Protein AF-A0A392VTP9-F1 (afdb_monomer_lite)

Organism: NCBI:txid97028

Foldseek 3Di:
DDPDDPVRVVVVVVVLVVVLVVLVVCQVVDDPVSVVVNVVSVVVVCVVVVVDPPVVDD

Secondary structure (DSSP, 8-state):
--SS-HHHHHHHHHHHHHHHHHHHHTGGG--HHHHHHHHHHHHHHHHHHHS-GGGS--

pLDDT: mean 84.99, std 15.67, range [41.03, 97.38]

Structure (mmCIF, N/CA/C/O backbone):
data_AF-A0A392VTP9-F1
#
_entry.id   AF-A0A392VTP9-F1
#
loop_
_atom_site.group_PDB
_atom_site.id
_atom_site.type_symbol
_atom_site.label_atom_id
_atom_site.label_alt_id
_atom_site.label_comp_id
_atom_site.label_asym_id
_atom_site.label_entity_id
_atom_site.label_seq_id
_atom_site.pdbx_PDB_ins_code
_atom_site.Cartn_x
_atom_site.Cartn_y
_atom_site.Cartn_z
_atom_site.occupancy
_atom_site.B_iso_or_equiv
_atom_site.auth_seq_id
_atom_site.auth_comp_id
_atom_site.auth_asym_id
_atom_site.auth_atom_id
_atom_site.pdbx_PDB_model_num
ATOM 1 N N . MET A 1 1 ? 24.608 -6.120 -10.655 1.00 57.41 1 MET A N 1
ATOM 2 C CA . MET A 1 1 ? 23.319 -6.651 -11.135 1.00 57.41 1 MET A 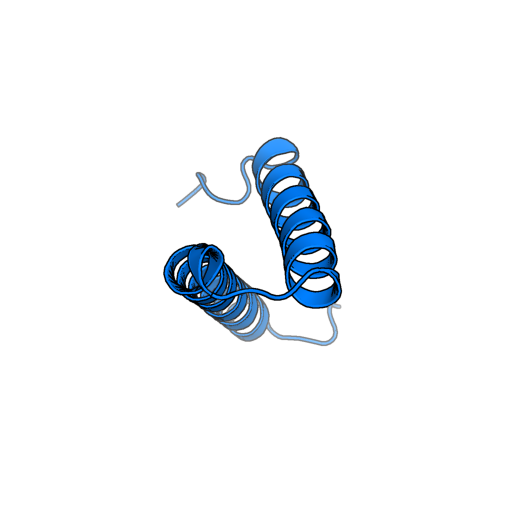CA 1
ATOM 3 C C . MET A 1 1 ? 22.393 -6.702 -9.936 1.00 57.41 1 MET A C 1
ATOM 5 O O . MET A 1 1 ? 22.872 -7.054 -8.859 1.00 57.41 1 MET A O 1
ATOM 9 N N . LEU A 1 2 ? 21.146 -6.255 -10.074 1.00 68.31 2 LEU A N 1
ATOM 10 C CA . LEU A 1 2 ? 20.154 -6.420 -9.009 1.00 68.31 2 LEU A CA 1
ATOM 11 C C . LEU A 1 2 ? 19.965 -7.919 -8.743 1.00 68.31 2 LEU A C 1
ATOM 13 O O . LEU A 1 2 ? 20.191 -8.736 -9.631 1.00 68.31 2 LEU A O 1
ATOM 17 N N . ARG A 1 3 ? 19.624 -8.280 -7.502 1.00 82.44 3 ARG A N 1
ATOM 18 C CA . ARG A 1 3 ? 19.361 -9.684 -7.136 1.00 82.44 3 ARG A CA 1
ATOM 19 C C . ARG A 1 3 ? 18.048 -10.220 -7.713 1.00 82.44 3 ARG A C 1
ATOM 21 O O . ARG A 1 3 ? 17.839 -11.420 -7.641 1.00 82.44 3 ARG A O 1
ATOM 28 N N . PHE A 1 4 ? 17.219 -9.327 -8.238 1.00 80.56 4 PHE A N 1
ATOM 29 C CA . PHE A 1 4 ? 15.876 -9.583 -8.730 1.00 80.56 4 PHE A CA 1
ATOM 30 C C . PHE A 1 4 ? 15.783 -9.131 -10.179 1.00 80.56 4 PHE A C 1
ATOM 32 O O . PHE A 1 4 ? 16.467 -8.173 -10.578 1.00 80.56 4 PHE A O 1
ATOM 39 N N . GLU A 1 5 ? 14.947 -9.820 -10.943 1.00 89.56 5 GLU A N 1
ATOM 40 C CA . GLU A 1 5 ? 14.592 -9.392 -12.290 1.00 89.56 5 GLU A CA 1
ATOM 41 C C . GLU A 1 5 ? 13.735 -8.121 -12.225 1.00 89.56 5 GLU A C 1
ATOM 43 O O . GLU A 1 5 ? 13.106 -7.819 -11.211 1.00 89.56 5 GLU A O 1
ATOM 48 N N . THR A 1 6 ? 13.745 -7.321 -13.293 1.00 87.44 6 THR A N 1
ATOM 49 C CA . THR A 1 6 ? 12.960 -6.079 -13.323 1.00 87.44 6 THR A CA 1
ATOM 50 C C . THR A 1 6 ? 11.469 -6.361 -13.164 1.00 87.44 6 THR A C 1
ATOM 52 O O . THR A 1 6 ? 10.810 -5.628 -12.434 1.00 87.44 6 THR A O 1
ATOM 55 N N . ASP A 1 7 ? 10.970 -7.440 -13.764 1.00 88.06 7 ASP A N 1
ATOM 56 C CA . ASP A 1 7 ? 9.562 -7.833 -13.673 1.00 88.06 7 ASP A CA 1
ATOM 57 C C . ASP A 1 7 ? 9.183 -8.204 -12.230 1.00 88.06 7 ASP A C 1
ATOM 59 O O . ASP A 1 7 ? 8.206 -7.686 -11.701 1.00 88.06 7 ASP A O 1
ATOM 63 N N . GLU A 1 8 ? 10.034 -8.959 -11.524 1.00 89.81 8 GLU A N 1
ATOM 64 C CA . GLU A 1 8 ? 9.826 -9.277 -10.101 1.00 89.81 8 GLU A CA 1
ATOM 65 C C . GLU A 1 8 ? 9.774 -8.022 -9.214 1.00 89.81 8 GLU A C 1
ATOM 67 O O . GLU A 1 8 ? 9.104 -8.006 -8.181 1.00 89.81 8 GLU A O 1
ATOM 72 N N . LEU A 1 9 ? 10.513 -6.970 -9.578 1.00 87.69 9 LEU A N 1
ATOM 73 C CA . LEU A 1 9 ? 10.501 -5.699 -8.853 1.00 87.69 9 LEU A CA 1
ATOM 74 C C . LEU A 1 9 ? 9.252 -4.866 -9.164 1.00 87.69 9 LEU A C 1
ATOM 76 O O . LEU A 1 9 ? 8.780 -4.154 -8.277 1.00 87.69 9 LEU A O 1
ATOM 80 N N . MET A 1 10 ? 8.730 -4.946 -10.391 1.00 86.81 10 MET A N 1
ATOM 81 C CA . MET A 1 10 ? 7.467 -4.311 -10.777 1.00 86.81 10 MET A CA 1
ATOM 82 C C . MET A 1 10 ? 6.291 -4.975 -10.059 1.00 86.81 10 MET A C 1
ATOM 84 O O . MET A 1 10 ? 5.506 -4.271 -9.428 1.00 86.81 10 MET A O 1
ATOM 88 N N . ASP A 1 11 ? 6.251 -6.309 -10.032 1.00 89.81 11 ASP A N 1
ATOM 89 C CA . ASP A 1 11 ? 5.229 -7.071 -9.305 1.00 89.81 11 ASP A CA 1
ATOM 90 C C . ASP A 1 11 ? 5.228 -6.712 -7.809 1.00 89.81 11 ASP A C 1
ATOM 92 O O . ASP A 1 11 ? 4.188 -6.423 -7.224 1.00 89.81 11 ASP A O 1
ATOM 96 N N . GLN A 1 12 ? 6.409 -6.610 -7.185 1.00 89.12 12 GLN A N 1
ATOM 97 C CA . GLN A 1 12 ? 6.524 -6.180 -5.784 1.00 89.12 12 GLN A CA 1
ATOM 98 C C . GLN A 1 12 ? 6.030 -4.744 -5.544 1.00 89.12 12 GLN A C 1
ATOM 100 O O . GLN A 1 12 ? 5.552 -4.427 -4.449 1.00 89.12 12 GLN A O 1
ATOM 105 N N . ALA A 1 13 ? 6.174 -3.853 -6.528 1.00 88.19 13 ALA A N 1
ATOM 106 C CA . ALA A 1 13 ? 5.678 -2.483 -6.434 1.00 88.19 13 ALA A CA 1
ATOM 107 C C . ALA A 1 13 ? 4.144 -2.425 -6.545 1.00 88.19 13 ALA A C 1
ATOM 109 O O . ALA A 1 13 ? 3.506 -1.643 -5.826 1.00 88.19 13 ALA A O 1
ATOM 110 N N . ASP A 1 14 ? 3.561 -3.273 -7.390 1.00 89.38 14 ASP A N 1
ATOM 111 C CA . ASP A 1 14 ? 2.114 -3.426 -7.531 1.00 89.38 14 ASP A CA 1
ATOM 112 C C . ASP A 1 14 ? 1.500 -4.043 -6.265 1.00 89.38 14 ASP A C 1
ATOM 114 O O . ASP A 1 14 ? 0.584 -3.450 -5.685 1.00 89.38 14 ASP A O 1
ATOM 118 N N . ASP A 1 15 ? 2.088 -5.126 -5.746 1.00 93.06 15 ASP A N 1
ATOM 119 C CA . ASP A 1 15 ? 1.702 -5.756 -4.475 1.00 93.06 15 ASP A CA 1
AT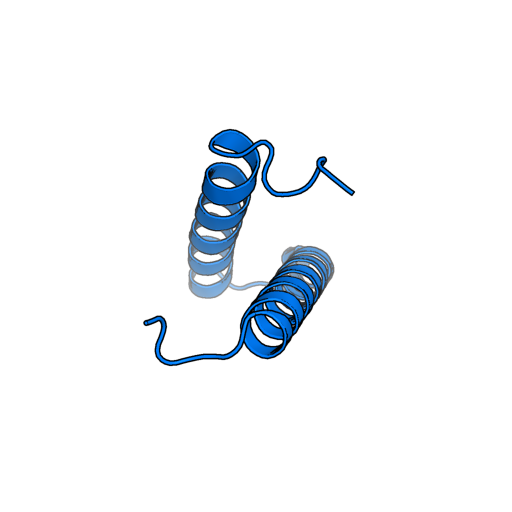OM 120 C C . ASP A 1 15 ? 1.737 -4.749 -3.314 1.00 93.06 15 ASP A C 1
ATOM 122 O O . ASP A 1 15 ? 0.817 -4.667 -2.491 1.00 93.06 15 ASP A O 1
ATOM 126 N N . PHE A 1 16 ? 2.793 -3.929 -3.242 1.00 92.75 16 PHE A N 1
ATOM 127 C CA . PHE A 1 16 ? 2.891 -2.878 -2.232 1.00 92.75 16 PHE A CA 1
ATOM 128 C C . PHE A 1 16 ? 1.777 -1.837 -2.387 1.00 92.75 16 PHE A C 1
ATOM 130 O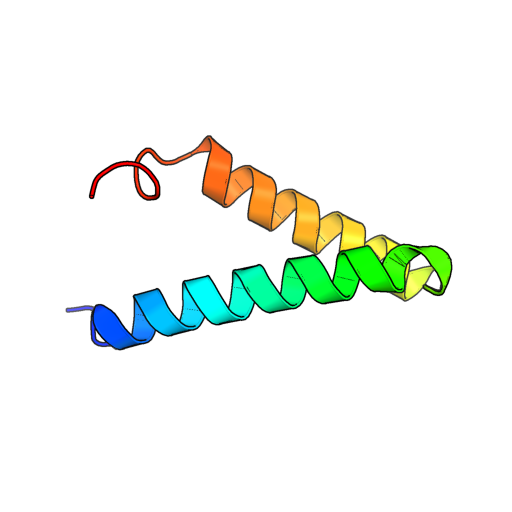 O . PHE A 1 16 ? 1.211 -1.380 -1.390 1.00 92.75 16 PHE A O 1
ATOM 137 N N . SER A 1 17 ? 1.445 -1.455 -3.619 1.00 91.31 17 SER A N 1
ATOM 138 C CA . SER A 1 17 ? 0.387 -0.482 -3.897 1.00 91.31 17 SER A CA 1
ATOM 139 C C . SER A 1 17 ? -0.995 -1.013 -3.503 1.00 91.31 17 SER A C 1
ATOM 141 O O . SER A 1 17 ? -1.779 -0.274 -2.895 1.00 91.31 17 SER A O 1
ATOM 143 N N . GLU A 1 18 ? -1.276 -2.288 -3.777 1.00 95.50 18 GLU A N 1
ATOM 144 C CA . GLU A 1 18 ? -2.503 -2.963 -3.345 1.00 95.50 18 GLU A CA 1
ATOM 145 C C . GLU A 1 18 ? -2.585 -3.044 -1.816 1.00 95.50 18 GLU A C 1
ATOM 147 O O . GLU A 1 18 ? -3.582 -2.615 -1.229 1.00 95.50 18 GLU A O 1
ATOM 152 N N . PHE A 1 19 ? -1.498 -3.439 -1.149 1.00 95.50 19 PHE A N 1
ATOM 153 C CA . PHE A 1 19 ? -1.422 -3.449 0.311 1.00 95.50 19 PHE A CA 1
ATOM 154 C C . PHE A 1 19 ? -1.734 -2.077 0.934 1.00 95.50 19 PHE A C 1
ATOM 156 O O . PHE A 1 19 ? -2.485 -1.979 1.909 1.00 95.50 19 PHE A O 1
ATOM 163 N N . VAL A 1 20 ? -1.184 -0.987 0.383 1.00 94.94 20 VAL A N 1
ATOM 164 C CA . VAL A 1 20 ? -1.465 0.363 0.896 1.00 94.94 20 VAL A CA 1
ATOM 165 C C . VAL A 1 20 ? -2.944 0.725 0.738 1.00 94.94 20 VAL A C 1
ATOM 167 O O . VAL A 1 20 ? -3.519 1.369 1.624 1.00 94.94 20 VAL A O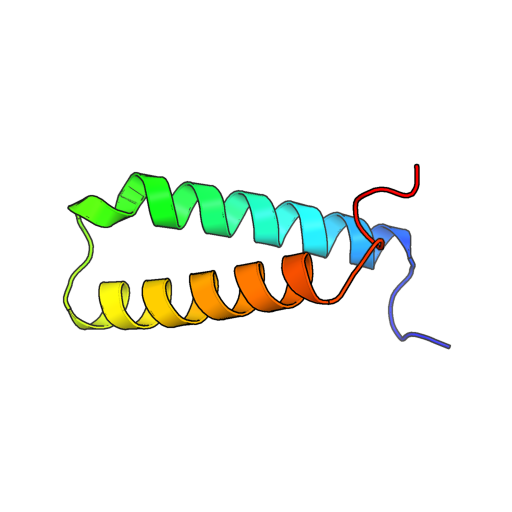 1
ATOM 170 N N . LYS A 1 21 ? -3.569 0.318 -0.369 1.00 95.19 21 LYS A N 1
ATOM 171 C CA . LYS A 1 21 ? -5.000 0.525 -0.604 1.00 95.19 21 LYS A CA 1
ATOM 172 C C . LYS A 1 21 ? -5.837 -0.225 0.433 1.00 95.19 21 LYS A C 1
ATOM 174 O O . LYS A 1 21 ? -6.656 0.406 1.098 1.00 95.19 21 LYS A O 1
ATOM 179 N N . GLU A 1 22 ? -5.574 -1.511 0.646 1.00 95.62 22 GLU A N 1
ATOM 180 C CA . GLU A 1 22 ? -6.276 -2.318 1.653 1.00 95.62 22 GLU A CA 1
ATOM 181 C C . GLU A 1 22 ? -6.122 -1.742 3.067 1.00 95.62 22 GLU A C 1
ATOM 183 O O . GLU A 1 22 ? -7.095 -1.624 3.820 1.00 95.62 22 GLU A O 1
ATOM 188 N N . LEU A 1 23 ? -4.908 -1.313 3.424 1.00 94.94 23 LEU A N 1
ATOM 189 C CA . LEU A 1 23 ? -4.631 -0.702 4.721 1.00 94.94 23 LEU A CA 1
ATOM 190 C C . LEU A 1 23 ? -5.408 0.611 4.914 1.00 94.94 23 LEU A C 1
ATOM 192 O O . LEU A 1 23 ? -5.889 0.898 6.014 1.00 94.94 23 LEU A O 1
ATOM 196 N N . ASN A 1 24 ? -5.560 1.405 3.852 1.00 94.31 24 ASN A N 1
ATOM 197 C CA . ASN A 1 24 ? -6.384 2.611 3.871 1.00 94.31 24 ASN A CA 1
ATOM 198 C C . ASN A 1 24 ? -7.880 2.298 3.975 1.00 94.31 24 ASN A C 1
ATOM 200 O O . ASN A 1 24 ? -8.575 2.960 4.753 1.00 94.31 24 ASN A O 1
ATOM 204 N N . ASP A 1 25 ? -8.368 1.283 3.269 1.00 95.75 25 ASP A N 1
ATOM 205 C CA . ASP A 1 25 ? -9.765 0.845 3.350 1.00 95.75 25 ASP A CA 1
ATOM 206 C C . ASP A 1 25 ? -10.109 0.354 4.766 1.00 95.75 25 ASP A C 1
ATOM 208 O O . ASP A 1 25 ? -11.193 0.629 5.295 1.00 95.75 25 ASP A O 1
ATOM 212 N N . TYR A 1 26 ? -9.147 -0.279 5.441 1.00 94.44 26 TYR A N 1
ATOM 213 C CA . TYR A 1 26 ? -9.287 -0.737 6.822 1.00 94.44 26 TYR A CA 1
ATOM 214 C C . TYR A 1 26 ? -9.021 0.351 7.885 1.00 94.44 26 TYR A C 1
ATOM 216 O O . TYR A 1 26 ? -9.260 0.127 9.073 1.00 94.44 26 TYR A O 1
ATOM 224 N N . SER A 1 27 ? -8.604 1.560 7.490 1.00 92.81 27 SER A N 1
ATOM 225 C CA . SER A 1 27 ? -8.125 2.627 8.393 1.00 92.81 27 SER A CA 1
ATOM 226 C C . SER A 1 27 ? -9.056 2.975 9.559 1.00 92.81 27 SER A C 1
ATOM 228 O O . SER A 1 27 ? -8.604 3.281 10.662 1.00 92.81 27 SER A O 1
ATOM 230 N N . ARG A 1 28 ? -10.373 2.889 9.342 1.00 92.50 28 ARG A N 1
ATOM 231 C CA . ARG A 1 28 ? -11.398 3.202 10.354 1.0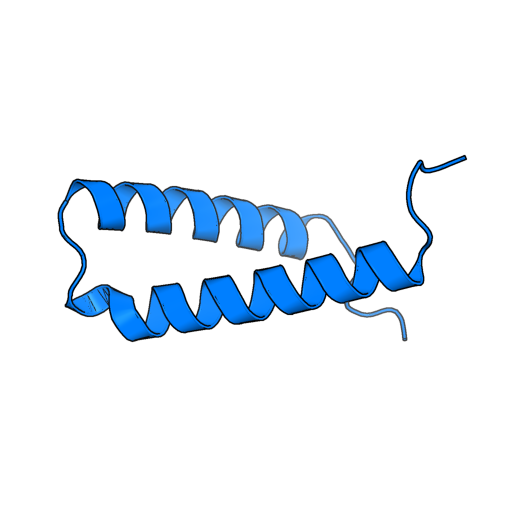0 92.50 28 ARG A CA 1
ATOM 232 C C . ARG A 1 28 ? -11.468 2.189 11.497 1.00 92.50 28 ARG A C 1
ATOM 234 O O . ARG A 1 28 ? -12.111 2.469 12.505 1.00 92.50 28 ARG A O 1
ATOM 241 N N . ARG A 1 29 ? -10.870 1.011 11.320 1.00 96.00 29 ARG A N 1
ATOM 242 C CA . ARG A 1 29 ? -10.912 -0.113 12.264 1.00 96.00 29 ARG A CA 1
ATOM 243 C C . ARG A 1 29 ? -9.575 -0.354 12.961 1.00 96.00 29 ARG A C 1
ATOM 245 O O . ARG A 1 29 ? -9.499 -1.274 13.769 1.00 96.00 29 ARG A O 1
ATOM 252 N N . LEU A 1 30 ? -8.557 0.448 12.647 1.00 95.25 30 LEU A N 1
ATOM 253 C CA . LEU A 1 30 ? -7.218 0.287 13.198 1.00 95.25 30 LEU A CA 1
ATOM 254 C C . LEU A 1 30 ? -7.183 0.655 14.680 1.00 95.25 30 LEU A C 1
ATOM 256 O O . LEU A 1 30 ? -7.751 1.664 15.112 1.00 95.25 30 LEU A O 1
ATOM 260 N N . ASP A 1 31 ? -6.434 -0.126 15.444 1.00 96.44 31 ASP A N 1
ATOM 261 C CA . ASP A 1 31 ? -6.025 0.256 16.782 1.00 96.44 31 ASP A CA 1
ATOM 262 C C . ASP A 1 31 ? -4.912 1.328 16.760 1.00 96.44 31 ASP A C 1
ATOM 264 O O . ASP A 1 31 ? -4.426 1.783 15.719 1.00 96.44 31 ASP A O 1
ATOM 268 N N . LYS A 1 32 ? -4.476 1.764 17.947 1.00 96.62 32 LYS A N 1
ATOM 269 C CA . LYS A 1 32 ? -3.446 2.805 18.078 1.00 96.62 32 LYS A CA 1
ATOM 270 C C . LYS A 1 32 ? -2.097 2.406 17.462 1.00 96.62 32 LYS A C 1
ATOM 272 O O . LYS A 1 32 ? -1.413 3.266 16.906 1.00 96.62 32 LYS A O 1
ATOM 277 N N . LYS A 1 33 ? -1.667 1.151 17.608 1.00 97.38 33 LYS A N 1
ATOM 278 C CA . LYS A 1 33 ? -0.388 0.673 17.059 1.00 97.38 33 LYS A CA 1
ATOM 279 C C . LYS A 1 33 ? -0.482 0.549 15.542 1.00 97.38 33 LYS A C 1
ATOM 281 O O . LYS A 1 33 ? 0.423 1.005 14.843 1.00 97.38 33 LYS A O 1
ATOM 286 N N . GLU A 1 34 ? -1.583 -0.004 15.058 1.00 96.00 34 GLU A N 1
ATOM 287 C CA . GLU A 1 34 ? -1.877 -0.170 13.640 1.00 96.00 34 GLU A CA 1
ATOM 288 C C . GLU A 1 34 ? -1.979 1.183 12.920 1.00 96.00 34 GLU A C 1
ATOM 290 O O . GLU A 1 34 ? -1.392 1.362 11.856 1.00 96.00 34 GLU A O 1
ATOM 295 N N . SER A 1 35 ? -2.602 2.189 13.540 1.00 95.94 35 SER A N 1
ATOM 296 C CA . SER A 1 35 ? -2.669 3.552 12.997 1.00 95.94 35 SER A CA 1
ATOM 297 C C . SER A 1 35 ? -1.286 4.217 12.880 1.00 95.94 35 SER A C 1
ATOM 299 O O . SER A 1 35 ? -0.979 4.868 11.879 1.00 95.94 35 SER A O 1
ATOM 301 N N . ILE A 1 36 ? -0.396 4.013 13.861 1.00 97.31 36 ILE A N 1
ATOM 302 C CA . ILE A 1 36 ? 0.994 4.499 13.780 1.00 97.31 36 ILE A CA 1
ATOM 303 C C . ILE A 1 36 ? 1.739 3.809 12.635 1.00 97.31 36 ILE A C 1
ATOM 305 O O . ILE A 1 36 ? 2.493 4.460 11.906 1.00 97.31 36 ILE A O 1
ATOM 309 N N . PHE A 1 37 ? 1.546 2.499 12.483 1.00 96.44 37 PHE A N 1
ATOM 310 C CA . PHE A 1 37 ? 2.135 1.732 11.393 1.00 96.44 37 PHE A CA 1
ATOM 311 C C . PHE A 1 37 ? 1.637 2.229 10.029 1.00 96.44 37 PHE A C 1
ATOM 313 O O . PHE A 1 37 ? 2.468 2.562 9.183 1.00 96.44 37 PHE A O 1
ATOM 320 N N . GLN A 1 38 ? 0.325 2.419 9.859 1.00 96.50 38 GLN A N 1
ATOM 321 C CA . GLN A 1 38 ? -0.255 3.030 8.661 1.00 96.50 38 GLN A CA 1
ATOM 322 C C . GLN A 1 38 ? 0.387 4.389 8.358 1.00 96.50 38 GLN A C 1
ATOM 324 O O . GLN A 1 38 ? 0.812 4.637 7.232 1.00 96.50 38 GLN A O 1
ATOM 329 N N . GLY A 1 39 ? 0.547 5.254 9.363 1.00 95.94 39 GLY A N 1
ATOM 330 C CA . GLY A 1 39 ? 1.201 6.550 9.180 1.00 95.94 39 GLY A CA 1
ATOM 331 C C . GLY A 1 39 ? 2.644 6.451 8.663 1.00 95.94 39 GLY A C 1
ATOM 332 O O . GLY A 1 39 ? 3.084 7.316 7.904 1.00 95.94 39 GLY A O 1
ATOM 333 N N . ARG A 1 40 ? 3.390 5.402 9.035 1.00 96.62 40 ARG A N 1
ATOM 334 C CA . ARG A 1 40 ? 4.742 5.142 8.506 1.00 96.62 40 ARG A CA 1
ATOM 335 C C . ARG A 1 40 ? 4.698 4.639 7.066 1.00 96.62 40 ARG A C 1
ATOM 337 O O . ARG A 1 40 ? 5.458 5.142 6.243 1.00 96.62 40 ARG A O 1
ATOM 344 N N . VAL A 1 41 ? 3.794 3.709 6.764 1.00 95.12 41 VAL A N 1
ATOM 345 C CA . VAL A 1 41 ? 3.593 3.157 5.415 1.00 95.12 41 VAL A CA 1
ATOM 346 C C . VAL A 1 41 ? 3.210 4.260 4.425 1.00 95.12 41 VAL A C 1
ATOM 348 O O . VAL A 1 41 ? 3.835 4.386 3.377 1.00 95.12 41 VAL A O 1
ATOM 351 N N . LEU A 1 42 ? 2.267 5.136 4.784 1.00 93.19 42 LEU A N 1
ATOM 352 C CA . LEU A 1 42 ? 1.847 6.247 3.920 1.00 93.19 42 LEU A CA 1
ATOM 353 C C . LEU A 1 42 ? 2.958 7.278 3.697 1.00 93.19 42 LEU A C 1
ATOM 355 O O . LEU A 1 42 ? 3.067 7.849 2.615 1.00 93.19 42 LEU A O 1
ATOM 359 N N . ARG A 1 43 ? 3.812 7.521 4.700 1.00 93.50 43 ARG A N 1
ATOM 360 C CA . ARG A 1 43 ? 4.999 8.374 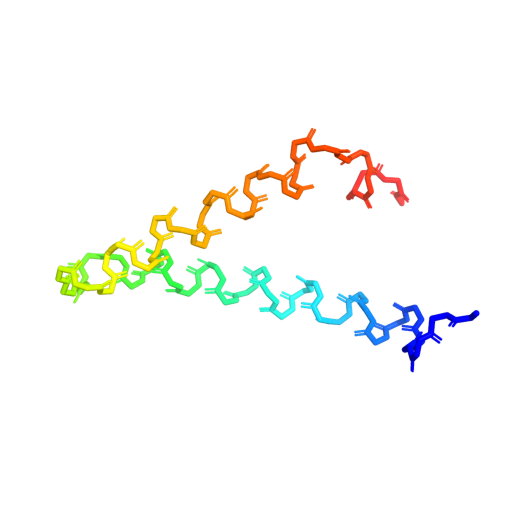4.522 1.00 93.50 43 ARG A CA 1
ATOM 361 C C . ARG A 1 43 ? 6.002 7.753 3.557 1.00 93.50 43 ARG A C 1
ATOM 363 O O . ARG A 1 43 ? 6.562 8.488 2.750 1.00 93.50 43 ARG A O 1
ATOM 370 N N . LEU A 1 44 ? 6.210 6.437 3.634 1.00 90.56 44 LEU A N 1
ATOM 371 C CA . LEU A 1 44 ? 7.069 5.711 2.703 1.00 90.56 44 LEU A CA 1
ATOM 372 C C . LEU A 1 44 ? 6.512 5.786 1.277 1.00 90.56 44 LEU A C 1
ATOM 374 O O . LEU A 1 44 ? 7.232 6.227 0.389 1.00 90.56 44 LEU A O 1
ATOM 378 N N . GLN A 1 45 ? 5.228 5.461 1.079 1.00 90.12 45 GLN A N 1
ATOM 379 C CA . GLN A 1 45 ? 4.560 5.580 -0.222 1.00 90.12 45 GLN A CA 1
ATOM 380 C C . GLN A 1 45 ? 4.705 6.998 -0.784 1.00 90.12 45 GLN A C 1
ATOM 382 O O . GLN A 1 45 ? 5.131 7.172 -1.921 1.00 90.12 45 GLN A O 1
ATOM 387 N N . LYS A 1 46 ? 4.423 8.021 0.035 1.00 87.94 46 LYS A N 1
ATOM 388 C CA . LYS A 1 46 ? 4.562 9.418 -0.379 1.00 87.94 46 LYS A CA 1
ATOM 389 C C . LYS A 1 46 ? 5.994 9.750 -0.799 1.00 87.94 46 LYS A C 1
ATOM 391 O O . LYS A 1 46 ? 6.162 10.412 -1.816 1.00 87.94 46 LYS A O 1
ATOM 396 N N . GLY A 1 47 ? 7.001 9.305 -0.045 1.00 87.88 47 GLY A N 1
ATOM 397 C CA . GLY A 1 47 ? 8.412 9.491 -0.399 1.00 87.88 47 GLY A CA 1
ATOM 398 C C . GLY A 1 47 ? 8.751 8.854 -1.746 1.00 87.88 47 GLY A C 1
ATOM 399 O O . GLY A 1 47 ? 9.258 9.536 -2.630 1.00 87.88 47 GLY A O 1
ATOM 400 N N . LEU A 1 48 ? 8.350 7.595 -1.943 1.00 82.88 48 LEU A N 1
ATOM 401 C CA . LEU A 1 48 ? 8.546 6.873 -3.204 1.00 82.88 48 LEU A CA 1
ATOM 402 C C . LEU A 1 48 ? 7.882 7.585 -4.395 1.00 82.88 48 LEU A C 1
ATOM 404 O O . LEU A 1 48 ? 8.486 7.685 -5.456 1.00 82.88 48 LEU A O 1
ATOM 408 N N . THR A 1 49 ? 6.674 8.132 -4.218 1.00 77.81 49 THR A N 1
ATOM 409 C CA . THR A 1 49 ? 5.975 8.886 -5.278 1.00 77.81 49 THR A CA 1
ATOM 410 C C . THR A 1 49 ? 6.517 10.301 -5.500 1.00 77.81 49 THR A C 1
ATOM 412 O O . THR A 1 49 ? 6.368 10.845 -6.589 1.00 77.81 49 THR A O 1
ATOM 415 N N . ALA A 1 50 ? 7.105 10.928 -4.476 1.00 74.62 50 ALA A N 1
ATOM 416 C CA . ALA A 1 50 ? 7.589 12.307 -4.543 1.00 74.62 50 ALA A CA 1
ATOM 417 C C . ALA A 1 50 ? 8.978 12.409 -5.187 1.00 74.62 50 ALA A C 1
ATOM 419 O O . ALA A 1 50 ? 9.252 13.392 -5.872 1.00 74.62 50 ALA A O 1
ATOM 420 N N . ASP A 1 51 ? 9.830 11.400 -4.990 1.00 64.44 51 ASP A N 1
ATOM 421 C CA . ASP A 1 51 ? 11.224 11.409 -5.447 1.00 64.44 51 ASP A CA 1
ATOM 422 C C . ASP A 1 51 ? 11.414 10.900 -6.886 1.00 64.44 51 ASP A C 1
ATOM 424 O O . ASP A 1 51 ? 12.549 10.793 -7.354 1.00 64.44 51 ASP A O 1
ATOM 428 N N . ALA A 1 52 ? 10.343 10.580 -7.623 1.00 57.59 52 ALA A N 1
ATOM 429 C CA . ALA A 1 52 ? 10.510 9.800 -8.838 1.00 57.59 52 ALA A CA 1
ATOM 430 C C . ALA A 1 52 ? 9.463 10.030 -9.951 1.00 57.59 52 ALA A C 1
ATOM 432 O O . ALA A 1 52 ? 8.314 9.607 -9.837 1.00 57.59 52 ALA A O 1
ATOM 433 N N . PRO A 1 53 ? 9.916 10.489 -11.133 1.00 52.75 53 PRO A N 1
ATOM 434 C CA . PRO A 1 53 ? 9.317 10.188 -12.439 1.00 52.75 53 PRO A CA 1
ATOM 435 C C . PRO A 1 53 ? 9.248 8.681 -12.779 1.00 52.75 53 PRO A C 1
ATOM 437 O O . PRO A 1 53 ? 8.834 8.345 -13.887 1.00 52.75 53 PRO A O 1
ATOM 440 N N . PHE A 1 54 ? 9.644 7.775 -11.868 1.00 51.91 54 PHE A N 1
ATOM 441 C CA . PHE A 1 54 ? 9.673 6.319 -12.088 1.00 51.91 54 PHE A CA 1
ATOM 442 C C . PHE A 1 54 ? 8.291 5.709 -12.348 1.00 51.91 54 PHE A C 1
ATOM 444 O O . PHE A 1 54 ? 8.221 4.623 -12.904 1.00 51.91 54 PHE A O 1
ATOM 451 N N . VAL A 1 55 ? 7.204 6.390 -11.975 1.00 51.09 55 VAL A N 1
ATOM 452 C CA . VAL A 1 55 ? 5.832 5.896 -12.199 1.00 51.09 55 VAL A CA 1
ATOM 453 C C . VAL A 1 55 ? 5.229 6.428 -13.508 1.00 51.09 55 VAL A C 1
ATOM 455 O O . VAL A 1 55 ? 4.334 5.809 -14.066 1.00 51.09 55 VAL A O 1
ATOM 458 N N . ASN A 1 56 ? 5.728 7.552 -14.039 1.00 45.22 56 ASN A N 1
ATOM 459 C CA . ASN A 1 56 ? 5.093 8.265 -15.160 1.00 45.22 56 ASN A CA 1
ATOM 460 C C . ASN A 1 56 ? 5.835 8.132 -16.504 1.00 45.22 56 ASN A C 1
ATOM 462 O O . ASN A 1 56 ? 5.520 8.867 -17.436 1.00 45.22 56 ASN A O 1
ATOM 466 N N . SER A 1 57 ? 6.829 7.245 -16.613 1.00 42.34 57 SER A N 1
ATOM 467 C CA . SER A 1 57 ? 7.525 6.973 -17.881 1.00 42.34 57 SER A CA 1
ATOM 468 C C . SER A 1 57 ? 7.186 5.578 -18.411 1.00 42.34 57 SER A C 1
ATOM 470 O O . SER A 1 57 ? 8.061 4.718 -18.465 1.00 42.34 57 SER A O 1
ATOM 472 N N . ILE A 1 58 ? 5.923 5.366 -18.790 1.00 41.03 58 ILE A N 1
ATOM 473 C CA . ILE A 1 58 ? 5.524 4.363 -19.790 1.00 41.03 58 ILE A CA 1
ATOM 474 C C . ILE A 1 58 ? 4.559 5.040 -20.760 1.00 41.03 58 ILE A C 1
ATOM 476 O O . ILE A 1 58 ? 3.578 5.647 -20.275 1.00 41.03 58 ILE A O 1
#

Sequence (58 aa):
MLRFETDELMDQADDFSEFVKELNDYSRRLDKKESIFQGRVLRLQKGLTADAPFVNSI

Radius of gyration: 13.69 Å; chains: 1; bounding box: 35×22×38 Å